Protein AF-A0A920LIS4-F1 (afdb_monomer_lite)

Radius of gyration: 15.35 Å; chains: 1; bounding box: 30×34×44 Å

pLDDT: mean 77.6, std 13.79, range [45.28, 92.69]

Foldseek 3Di:
DLVVLLVVLLVQLVVLQVLLVCCLVPVPVSCPDLVLVLVDPDDDPVVSVVSNVVSVVSNCLSVLSVVLSVDVPCVLVSLLVLLVVLLVQLVVLVVVPPPDPDDSNVVSPVVSVVSNVSSVSSNVRSVD

Sequence (128 aa):
MKFIINILCYGLGIMWLILGLVGVYDPNIFAKNDIVSLNVVIQSEAGASEIRALAGMFSFMGLGILLATHQPDTRRIWFSVFSLLMLGLAVGRSVGFLPYFEGLEEKRVIYAGIEYLMALIFFIKSKI

Secondary structure (DSSP, 8-state):
-HHHHHHHHHHHHHHHHHHHHHHHH-HHHHHTSHHHHTT----STTHHHHHHHHHHHHHHHHHHHHHHHH-TTTHHHHHHHHHHHHHHHHHHHHHTTSS--STTHHHHHHHHHHHHHHHHHHHHHHT-

Structure (mmCIF, N/CA/C/O backbone):
data_AF-A0A920LIS4-F1
#
_entry.id   AF-A0A920LIS4-F1
#
loop_
_atom_site.group_PDB
_atom_site.id
_atom_site.type_symbol
_atom_site.label_atom_id
_atom_site.label_alt_id
_atom_site.label_comp_id
_atom_site.label_asym_id
_atom_site.label_entity_id
_atom_site.label_seq_id
_atom_site.pdbx_PDB_ins_code
_atom_site.Cartn_x
_atom_site.Cartn_y
_atom_site.Cartn_z
_atom_site.occupancy
_atom_site.B_iso_or_equiv
_atom_site.auth_seq_id
_atom_site.auth_comp_id
_atom_site.auth_asym_id
_atom_site.auth_atom_id
_atom_site.pdbx_PDB_model_num
ATOM 1 N N . MET A 1 1 ? -3.644 -6.462 20.107 1.00 64.75 1 MET A N 1
ATOM 2 C CA . MET A 1 1 ? -3.990 -6.519 18.664 1.00 64.75 1 MET A CA 1
ATOM 3 C C . MET A 1 1 ? -4.357 -5.165 18.062 1.00 64.75 1 MET A C 1
ATOM 5 O O . MET A 1 1 ? -3.703 -4.787 17.101 1.00 64.75 1 MET A O 1
ATOM 9 N N . LYS A 1 2 ? -5.325 -4.403 18.608 1.00 76.94 2 LYS A N 1
ATOM 10 C CA . LYS A 1 2 ? -5.748 -3.110 18.015 1.00 76.94 2 LYS A CA 1
ATOM 11 C C . LYS A 1 2 ? -4.593 -2.116 17.793 1.00 76.94 2 LYS A C 1
ATOM 13 O O . LYS A 1 2 ? -4.493 -1.522 16.728 1.00 76.94 2 LYS A O 1
ATOM 18 N N . PHE A 1 3 ? -3.700 -1.989 18.777 1.00 82.88 3 PHE A N 1
ATOM 19 C CA . PHE A 1 3 ? -2.538 -1.094 18.714 1.00 82.88 3 PHE A CA 1
ATOM 20 C C . PHE A 1 3 ? -1.533 -1.481 17.615 1.00 82.88 3 PHE A C 1
ATOM 22 O O . PHE A 1 3 ? -1.151 -0.638 16.812 1.00 82.88 3 PHE A O 1
ATOM 29 N N . ILE A 1 4 ? -1.177 -2.767 17.518 1.00 86.25 4 ILE A N 1
ATOM 30 C CA . ILE A 1 4 ? -0.242 -3.280 16.500 1.00 86.25 4 ILE A CA 1
ATOM 31 C C . ILE A 1 4 ? -0.793 -3.040 15.090 1.00 86.25 4 ILE A C 1
ATOM 33 O O . ILE A 1 4 ? -0.083 -2.547 14.223 1.00 86.25 4 ILE A O 1
ATOM 37 N N . ILE A 1 5 ? -2.079 -3.322 14.869 1.00 86.25 5 ILE A N 1
ATOM 38 C CA . ILE A 1 5 ? -2.708 -3.122 13.557 1.00 86.25 5 ILE A CA 1
ATOM 39 C C . ILE A 1 5 ? -2.773 -1.634 13.200 1.00 86.25 5 ILE A C 1
ATOM 41 O O . ILE A 1 5 ? -2.569 -1.288 12.041 1.00 86.25 5 ILE A O 1
ATOM 45 N N . ASN A 1 6 ? -2.988 -0.743 14.174 1.00 86.94 6 ASN A N 1
ATOM 46 C CA . ASN A 1 6 ? -2.900 0.698 13.930 1.00 86.94 6 ASN A CA 1
ATOM 47 C C . ASN A 1 6 ? -1.505 1.102 13.459 1.00 86.94 6 ASN A C 1
ATOM 49 O O . ASN A 1 6 ? -1.405 1.800 12.459 1.00 86.94 6 ASN A O 1
ATOM 53 N N . ILE A 1 7 ? -0.449 0.644 14.139 1.00 90.19 7 ILE A N 1
ATOM 54 C CA . ILE A 1 7 ? 0.935 0.940 13.740 1.00 90.19 7 ILE A CA 1
ATOM 55 C C . ILE A 1 7 ? 1.199 0.446 12.318 1.00 90.19 7 ILE A C 1
ATOM 57 O O . ILE A 1 7 ? 1.737 1.196 11.509 1.00 90.19 7 ILE A O 1
ATOM 61 N N . LEU A 1 8 ? 0.769 -0.775 11.988 1.00 89.62 8 LEU A N 1
ATOM 62 C CA . LEU A 1 8 ? 0.908 -1.316 10.635 1.00 89.62 8 LEU A CA 1
ATOM 63 C C . LEU A 1 8 ? 0.155 -0.469 9.601 1.00 89.62 8 LEU A C 1
ATOM 65 O O . LEU A 1 8 ? 0.708 -0.168 8.549 1.00 89.62 8 LEU A O 1
ATOM 69 N N . CYS A 1 9 ? -1.070 -0.028 9.900 1.00 89.81 9 CYS A N 1
ATOM 70 C CA . CYS A 1 9 ? -1.838 0.836 8.999 1.00 89.81 9 CYS A CA 1
ATOM 71 C C . CYS A 1 9 ? -1.184 2.212 8.822 1.00 89.81 9 CYS A C 1
ATOM 73 O O . CYS A 1 9 ? -1.120 2.702 7.699 1.00 89.81 9 CYS 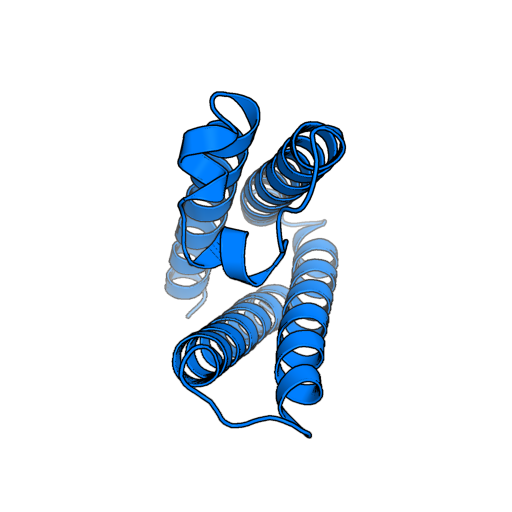A O 1
ATOM 75 N N . TYR A 1 10 ? -0.649 2.812 9.889 1.00 90.50 10 TYR A N 1
ATOM 76 C CA . TYR A 1 10 ? 0.110 4.062 9.797 1.00 90.50 10 TYR A CA 1
ATOM 77 C C . TYR A 1 10 ? 1.376 3.895 8.958 1.00 90.50 10 TYR A C 1
ATOM 79 O O . TYR A 1 10 ? 1.623 4.704 8.068 1.00 90.50 10 TYR A O 1
ATOM 87 N N . GLY A 1 11 ? 2.148 2.833 9.200 1.00 91.94 11 GLY A N 1
ATOM 88 C CA . GLY A 1 11 ? 3.356 2.531 8.435 1.00 91.94 11 GLY A CA 1
ATOM 89 C C . GLY A 1 11 ? 3.058 2.332 6.950 1.00 91.94 11 GLY A C 1
ATOM 90 O O . GLY A 1 11 ? 3.708 2.949 6.108 1.00 91.94 11 GLY A O 1
ATOM 91 N N . LEU A 1 12 ? 2.024 1.548 6.626 1.00 90.69 12 LEU A N 1
ATOM 92 C CA . LEU A 1 12 ? 1.566 1.359 5.249 1.00 90.69 12 LEU A CA 1
ATOM 93 C C . LEU A 1 12 ? 1.100 2.684 4.634 1.00 90.69 12 LEU A C 1
ATOM 95 O O . LEU A 1 12 ? 1.522 3.018 3.533 1.00 90.69 12 LEU A O 1
ATOM 99 N N . GLY A 1 13 ? 0.287 3.466 5.347 1.00 89.94 13 GLY A N 1
ATOM 100 C CA . GLY A 1 13 ? -0.194 4.765 4.874 1.00 89.94 13 GLY A CA 1
ATOM 101 C C . GLY A 1 13 ? 0.942 5.738 4.542 1.00 89.94 13 GLY A C 1
ATOM 102 O O . GLY A 1 13 ? 0.954 6.319 3.460 1.00 89.94 13 GLY A O 1
ATOM 103 N N . ILE A 1 14 ? 1.936 5.862 5.429 1.00 92.69 14 ILE A N 1
ATOM 104 C CA . ILE A 1 14 ? 3.123 6.703 5.209 1.00 92.69 14 ILE A CA 1
ATOM 105 C C . ILE A 1 14 ? 3.944 6.189 4.023 1.00 92.69 14 ILE A C 1
ATOM 107 O O . ILE A 1 14 ? 4.337 6.979 3.169 1.00 92.69 14 ILE A O 1
ATOM 111 N N . MET A 1 15 ? 4.185 4.879 3.939 1.00 90.25 15 MET A N 1
ATOM 112 C CA . MET A 1 15 ? 4.955 4.277 2.849 1.00 90.25 15 MET A CA 1
ATOM 113 C C . MET A 1 15 ? 4.316 4.563 1.484 1.00 90.25 15 MET A C 1
ATOM 115 O O . MET A 1 15 ? 4.994 5.055 0.582 1.00 90.25 15 MET A O 1
ATOM 119 N N . TRP A 1 16 ? 3.013 4.307 1.338 1.00 89.56 16 TRP A N 1
ATOM 120 C CA . TRP A 1 16 ? 2.278 4.570 0.097 1.00 89.56 16 TRP A CA 1
ATOM 121 C C . TRP A 1 16 ? 2.250 6.058 -0.255 1.00 89.56 16 TRP A C 1
ATOM 123 O O . TRP A 1 16 ? 2.416 6.414 -1.421 1.00 89.56 16 TRP A O 1
ATOM 133 N N . LEU A 1 17 ? 2.119 6.929 0.750 1.00 91.31 17 LEU A N 1
ATOM 134 C CA . LEU A 1 17 ? 2.150 8.373 0.554 1.00 91.31 17 LEU A CA 1
ATOM 135 C C . LEU A 1 17 ? 3.515 8.860 0.062 1.00 91.31 17 LEU A C 1
ATOM 137 O O . LEU A 1 17 ? 3.575 9.616 -0.901 1.00 91.31 17 LEU A O 1
ATOM 141 N N . ILE A 1 18 ? 4.609 8.414 0.685 1.00 88.81 18 ILE A N 1
ATOM 142 C CA . ILE A 1 18 ? 5.967 8.788 0.270 1.00 88.81 18 ILE A CA 1
ATOM 143 C C . ILE A 1 18 ? 6.227 8.313 -1.159 1.00 88.81 18 ILE A C 1
ATOM 145 O O . ILE A 1 18 ? 6.682 9.101 -1.983 1.00 88.81 18 ILE A O 1
ATOM 149 N N . LEU A 1 19 ? 5.895 7.057 -1.475 1.00 84.44 19 LEU A N 1
ATOM 150 C CA . LEU A 1 19 ? 6.048 6.521 -2.828 1.00 84.44 19 LEU A CA 1
ATOM 151 C C . LEU A 1 19 ? 5.260 7.351 -3.847 1.00 84.44 19 LEU A C 1
ATOM 153 O O . LEU A 1 19 ? 5.806 7.737 -4.878 1.00 84.44 19 LEU A O 1
ATOM 157 N N . GLY A 1 20 ? 4.003 7.670 -3.541 1.00 84.88 20 GLY A N 1
ATOM 158 C CA . GLY A 1 20 ? 3.171 8.493 -4.406 1.00 84.88 20 GLY A CA 1
ATOM 159 C C . GLY A 1 20 ? 3.722 9.908 -4.609 1.00 84.88 20 GLY A C 1
ATOM 160 O O . GLY A 1 20 ? 3.823 10.366 -5.743 1.00 84.88 20 GLY A O 1
ATOM 161 N N . LEU A 1 21 ? 4.156 10.583 -3.542 1.00 86.88 21 LEU A N 1
ATOM 162 C CA . LEU A 1 21 ? 4.740 11.925 -3.637 1.00 86.88 21 LEU A CA 1
ATOM 163 C C . LEU A 1 21 ? 6.037 11.926 -4.450 1.00 86.88 21 LEU A C 1
ATOM 165 O O . LEU A 1 21 ? 6.243 12.828 -5.261 1.00 86.88 21 LEU A O 1
ATOM 169 N N . VAL A 1 22 ? 6.877 10.897 -4.289 1.00 85.00 22 VAL A N 1
ATOM 170 C CA . VAL A 1 22 ? 8.087 10.721 -5.102 1.00 85.00 22 VAL A CA 1
ATOM 171 C C . VAL A 1 22 ? 7.724 10.569 -6.577 1.00 85.00 22 VAL A C 1
ATOM 173 O O . VAL A 1 22 ? 8.345 11.224 -7.402 1.00 85.00 22 VAL A O 1
ATOM 176 N N . GLY A 1 23 ? 6.701 9.787 -6.929 1.00 78.38 23 GLY A N 1
ATOM 177 C CA . GLY A 1 23 ? 6.291 9.630 -8.330 1.00 78.38 23 GLY A CA 1
ATOM 178 C C . GLY A 1 23 ? 5.608 10.846 -8.952 1.00 78.38 23 GLY A C 1
ATOM 179 O O . GLY A 1 23 ? 5.695 11.038 -10.165 1.00 78.38 23 GLY A O 1
ATOM 180 N N . VAL A 1 24 ? 4.969 11.695 -8.143 1.00 80.00 24 VAL A N 1
ATOM 181 C CA . VAL A 1 24 ? 4.443 12.989 -8.603 1.00 80.00 24 VAL A CA 1
ATOM 182 C C . VAL A 1 24 ? 5.582 13.985 -8.835 1.00 80.00 24 VAL A C 1
ATOM 184 O O . VAL A 1 24 ? 5.558 14.715 -9.826 1.00 80.00 24 VAL A O 1
ATOM 187 N N . TYR A 1 25 ? 6.570 14.012 -7.936 1.00 81.88 25 TYR A N 1
ATOM 188 C CA . TYR A 1 25 ? 7.698 14.941 -7.988 1.00 81.88 25 TYR A CA 1
ATOM 189 C C . TYR A 1 25 ? 8.728 14.559 -9.060 1.00 81.88 25 TYR A C 1
ATOM 191 O O . TYR A 1 25 ? 9.081 15.389 -9.896 1.00 81.88 25 TYR A O 1
ATOM 199 N N . ASP A 1 26 ? 9.175 13.301 -9.062 1.00 80.69 26 ASP A N 1
ATOM 200 C CA . ASP A 1 26 ? 10.129 12.750 -10.022 1.00 80.69 26 ASP A CA 1
ATOM 201 C C . ASP A 1 26 ? 9.664 11.370 -10.542 1.00 80.69 26 ASP A C 1
ATOM 203 O O . ASP A 1 26 ? 9.973 10.317 -9.962 1.00 80.69 26 ASP A O 1
ATOM 207 N N . PRO A 1 27 ? 8.943 11.343 -11.679 1.00 71.56 27 PRO A N 1
ATOM 208 C CA . PRO A 1 27 ? 8.450 10.103 -12.267 1.00 71.56 27 PRO A CA 1
ATOM 209 C C . PRO A 1 27 ? 9.580 9.187 -12.764 1.00 71.56 27 PRO A C 1
ATOM 211 O O . PRO A 1 27 ? 9.372 7.980 -12.858 1.00 71.56 27 PRO A O 1
ATOM 214 N N . ASN A 1 28 ? 10.781 9.713 -13.041 1.00 73.88 28 ASN A N 1
ATOM 215 C CA . ASN A 1 28 ? 11.908 8.913 -13.523 1.00 73.88 28 ASN A CA 1
ATOM 216 C C . ASN A 1 28 ? 12.550 8.105 -12.391 1.00 73.88 28 ASN A C 1
ATOM 218 O O . ASN A 1 28 ? 12.958 6.963 -12.600 1.00 73.88 28 ASN A O 1
ATOM 222 N N . ILE A 1 29 ? 12.639 8.679 -11.188 1.00 73.12 29 ILE A N 1
ATOM 223 C CA . ILE A 1 29 ? 13.090 7.952 -9.991 1.00 73.12 29 ILE A CA 1
ATOM 224 C C . ILE A 1 29 ? 12.050 6.905 -9.591 1.00 73.12 29 ILE A C 1
ATOM 226 O O . ILE A 1 29 ? 12.398 5.769 -9.273 1.00 73.12 29 ILE A O 1
ATOM 230 N N . PHE A 1 30 ? 10.769 7.260 -9.656 1.00 69.50 30 PHE A N 1
ATOM 231 C CA . PHE A 1 30 ? 9.676 6.357 -9.315 1.00 69.50 30 PHE A CA 1
ATOM 232 C C . PHE A 1 30 ? 9.555 5.175 -10.287 1.00 69.50 30 PHE A C 1
ATOM 234 O O . PHE A 1 30 ? 9.391 4.044 -9.843 1.00 69.50 30 PHE A O 1
ATOM 241 N N . ALA A 1 31 ? 9.744 5.398 -11.590 1.00 64.38 31 ALA A N 1
ATOM 242 C CA . ALA A 1 31 ? 9.776 4.349 -12.613 1.00 64.38 31 ALA A CA 1
ATOM 243 C C . ALA A 1 31 ? 10.918 3.333 -12.442 1.00 64.38 31 ALA A C 1
ATOM 245 O O . ALA A 1 31 ? 10.796 2.188 -12.872 1.00 64.38 31 ALA A O 1
ATOM 246 N N . LYS A 1 32 ? 12.027 3.733 -11.807 1.00 67.31 32 LYS A N 1
ATOM 247 C CA . LYS A 1 32 ? 13.157 2.841 -11.495 1.00 67.31 32 LYS A CA 1
ATOM 248 C C . LYS A 1 32 ? 12.901 1.946 -10.281 1.00 67.31 32 LYS A C 1
ATOM 250 O O . LYS A 1 32 ? 13.711 1.067 -10.004 1.00 67.31 32 LYS A O 1
ATOM 255 N N . ASN A 1 33 ? 11.816 2.167 -9.539 1.00 65.88 33 ASN A N 1
ATOM 256 C CA . ASN A 1 33 ? 11.455 1.328 -8.406 1.00 65.88 33 ASN A CA 1
ATOM 257 C C . ASN A 1 33 ? 10.855 0.007 -8.904 1.00 65.88 33 ASN A C 1
ATOM 259 O O . ASN A 1 33 ? 9.866 0.020 -9.634 1.00 65.88 33 ASN A O 1
ATOM 263 N N . ASP A 1 34 ? 11.407 -1.120 -8.451 1.00 62.47 34 ASP A N 1
ATOM 264 C CA . ASP A 1 34 ? 10.928 -2.464 -8.791 1.00 62.47 34 ASP A CA 1
ATOM 265 C C . ASP A 1 34 ? 9.419 -2.643 -8.534 1.00 62.47 34 ASP A C 1
ATOM 267 O O . ASP A 1 34 ? 8.724 -3.263 -9.329 1.00 62.47 34 ASP A O 1
ATOM 271 N N . ILE A 1 35 ? 8.863 -2.039 -7.478 1.00 58.50 35 ILE A N 1
ATOM 272 C CA . ILE A 1 35 ? 7.424 -2.117 -7.153 1.00 58.50 35 ILE A CA 1
ATOM 273 C C . ILE A 1 35 ? 6.560 -1.464 -8.242 1.00 58.50 35 ILE A C 1
ATOM 275 O O . ILE A 1 35 ? 5.448 -1.914 -8.526 1.00 58.50 35 ILE A O 1
ATOM 279 N N . VAL A 1 36 ? 7.065 -0.381 -8.830 1.00 57.62 36 VAL A N 1
ATOM 280 C CA . VAL A 1 36 ? 6.367 0.440 -9.824 1.00 57.62 36 VAL A CA 1
ATOM 281 C C . VAL A 1 36 ? 6.557 -0.140 -11.218 1.00 57.62 36 VAL A C 1
ATOM 283 O O . VAL A 1 36 ? 5.584 -0.272 -11.959 1.00 57.62 36 VAL A O 1
ATOM 286 N N . SER A 1 37 ? 7.783 -0.542 -11.555 1.00 55.34 37 SER A N 1
ATOM 287 C CA . SER A 1 37 ? 8.114 -1.171 -12.837 1.00 55.34 37 SER A CA 1
ATOM 288 C C . SER A 1 37 ? 7.430 -2.531 -13.015 1.00 55.34 37 SER A C 1
ATOM 290 O O . SER A 1 37 ? 7.175 -2.960 -14.138 1.00 55.34 37 SER A O 1
ATOM 292 N N . LEU A 1 38 ? 7.047 -3.188 -11.913 1.00 56.72 38 LEU A N 1
ATOM 293 C CA . LEU A 1 38 ? 6.176 -4.361 -11.941 1.00 56.72 38 LEU A CA 1
ATOM 294 C C . LEU A 1 38 ? 4.739 -4.060 -12.393 1.00 56.72 38 LEU A C 1
ATOM 296 O O . LEU A 1 38 ? 4.080 -4.957 -12.917 1.00 56.72 38 LEU A O 1
ATOM 300 N N . ASN A 1 39 ? 4.243 -2.844 -12.151 1.00 55.59 39 ASN A N 1
ATOM 301 C CA . ASN A 1 39 ? 2.868 -2.441 -12.459 1.00 55.59 39 ASN A CA 1
ATOM 302 C C . ASN A 1 39 ? 2.722 -1.743 -13.810 1.00 55.59 39 ASN A C 1
ATOM 304 O O . ASN A 1 39 ? 1.621 -1.723 -14.351 1.00 55.59 39 ASN A O 1
ATOM 308 N N . VAL A 1 40 ? 3.801 -1.176 -14.351 1.00 54.16 40 VAL A N 1
ATOM 309 C CA . VAL A 1 40 ? 3.787 -0.451 -15.625 1.00 54.16 40 VAL A CA 1
ATOM 310 C C . VAL A 1 40 ? 5.038 -0.808 -16.420 1.00 54.16 40 VAL A C 1
ATOM 312 O O . VAL A 1 40 ? 6.158 -0.561 -15.976 1.00 54.16 40 VAL A O 1
ATOM 315 N N . VAL A 1 41 ? 4.846 -1.368 -17.617 1.00 51.03 41 VAL A N 1
ATOM 316 C CA . VAL A 1 41 ? 5.920 -1.589 -18.595 1.00 51.03 41 VAL A CA 1
ATOM 317 C C . VAL A 1 41 ? 5.981 -0.362 -19.504 1.00 51.03 41 VAL A C 1
ATOM 319 O O . VAL A 1 41 ? 5.048 -0.083 -20.249 1.00 51.03 41 VAL A O 1
ATOM 322 N N . ILE A 1 42 ? 7.064 0.406 -19.411 1.00 49.69 42 ILE A N 1
ATOM 323 C CA . ILE A 1 42 ? 7.213 1.707 -20.078 1.00 49.69 42 ILE A CA 1
ATOM 324 C C . ILE A 1 42 ? 7.665 1.489 -21.528 1.00 49.69 42 ILE A C 1
ATOM 326 O O . ILE A 1 42 ? 8.772 1.004 -21.748 1.00 49.69 42 ILE A O 1
ATOM 330 N N . GLN A 1 43 ? 6.845 1.867 -22.516 1.00 45.28 43 GLN A N 1
ATOM 331 C CA . GLN A 1 43 ? 7.243 1.847 -23.937 1.00 45.28 43 GLN A CA 1
ATOM 332 C C . GLN A 1 43 ? 7.097 3.189 -24.692 1.00 45.28 43 GLN A C 1
ATOM 334 O O . GLN A 1 43 ? 7.447 3.237 -25.866 1.00 45.28 43 GLN A O 1
ATOM 339 N N . SER A 1 44 ? 6.648 4.302 -24.085 1.00 45.91 44 SER A N 1
ATOM 340 C CA . SER A 1 44 ? 6.606 5.608 -24.790 1.00 45.91 44 SER A CA 1
ATOM 341 C C . SER A 1 44 ? 6.488 6.838 -23.869 1.00 45.91 44 SER A C 1
ATOM 343 O O . SER A 1 44 ? 6.268 6.691 -22.668 1.00 45.91 44 SER A O 1
ATOM 345 N N . GLU A 1 45 ? 6.588 8.055 -24.433 1.00 48.84 45 GLU A N 1
ATOM 346 C CA . GLU A 1 45 ? 6.360 9.352 -23.754 1.00 48.84 45 GLU A CA 1
ATOM 347 C C . GLU A 1 45 ? 4.964 9.479 -23.105 1.00 48.84 45 GLU A C 1
ATOM 349 O O . GLU A 1 45 ? 4.809 10.202 -22.118 1.00 48.84 45 GLU A O 1
ATOM 354 N N . ALA A 1 46 ? 3.964 8.716 -23.569 1.00 51.62 46 ALA A N 1
ATOM 355 C CA . ALA A 1 46 ? 2.665 8.592 -22.898 1.00 51.62 46 ALA A CA 1
ATOM 356 C C . ALA A 1 46 ? 2.776 7.923 -21.509 1.00 51.62 46 ALA A C 1
ATOM 358 O O . ALA A 1 46 ? 1.976 8.202 -20.614 1.00 51.62 46 ALA A O 1
ATOM 359 N N . GLY A 1 47 ? 3.828 7.129 -21.285 1.00 57.22 47 GLY A N 1
ATOM 360 C CA . GLY A 1 47 ? 4.108 6.461 -20.016 1.00 57.22 47 GLY A CA 1
ATOM 361 C C . GLY A 1 47 ? 4.394 7.426 -18.863 1.00 57.22 47 GLY A C 1
ATOM 362 O O . GLY A 1 47 ? 4.119 7.097 -17.715 1.00 57.22 47 GLY A O 1
ATOM 363 N N . ALA A 1 48 ? 4.867 8.652 -19.123 1.00 62.66 48 ALA A N 1
ATOM 364 C CA . ALA A 1 48 ? 5.105 9.637 -18.061 1.00 62.66 48 ALA A CA 1
ATOM 365 C C . ALA A 1 48 ? 3.801 10.142 -17.413 1.00 62.66 48 ALA A C 1
ATOM 367 O O . ALA A 1 48 ? 3.766 10.413 -16.209 1.00 62.66 48 ALA A O 1
ATOM 368 N N . SER A 1 49 ? 2.721 10.253 -18.195 1.00 67.50 49 SER A N 1
ATOM 369 C CA . SER A 1 49 ? 1.395 10.620 -17.686 1.00 67.50 49 SER A CA 1
ATOM 370 C C . SER A 1 49 ? 0.797 9.485 -16.851 1.00 67.50 49 SER A C 1
ATOM 372 O O . SER A 1 49 ? 0.326 9.716 -15.736 1.00 67.50 49 SER A O 1
ATOM 374 N N . GLU A 1 50 ? 0.919 8.247 -17.333 1.00 68.81 50 GLU A N 1
ATOM 375 C CA . GLU A 1 50 ? 0.481 7.038 -16.626 1.00 68.81 50 GLU A CA 1
ATOM 376 C C . GLU A 1 50 ? 1.234 6.841 -15.302 1.00 68.81 50 GLU A C 1
ATOM 378 O O . GLU A 1 50 ? 0.623 6.532 -14.278 1.00 68.81 50 GLU A O 1
ATOM 383 N N . ILE A 1 51 ? 2.543 7.118 -15.280 1.00 72.69 51 ILE A N 1
ATOM 384 C CA . ILE A 1 51 ? 3.361 7.078 -14.062 1.00 72.69 51 ILE A CA 1
ATOM 385 C C . ILE A 1 51 ? 2.857 8.083 -13.023 1.00 72.69 51 ILE A C 1
ATOM 387 O O . ILE A 1 51 ? 2.711 7.737 -11.850 1.00 72.69 51 ILE A O 1
ATOM 391 N N . ARG A 1 52 ? 2.561 9.322 -13.431 1.00 75.00 52 ARG A N 1
ATOM 392 C CA . ARG A 1 52 ? 2.040 10.340 -12.507 1.00 75.00 52 ARG A CA 1
ATOM 393 C C . ARG A 1 52 ? 0.635 10.003 -12.017 1.00 75.00 52 ARG A C 1
ATOM 395 O O . ARG A 1 52 ? 0.331 10.266 -10.857 1.00 75.00 52 ARG A O 1
ATOM 402 N N . ALA A 1 53 ? -0.203 9.396 -12.856 1.00 78.44 53 ALA A N 1
ATOM 403 C CA . ALA A 1 53 ? -1.519 8.912 -12.448 1.00 78.44 53 ALA A CA 1
ATOM 404 C C . ALA A 1 53 ? -1.408 7.781 -11.410 1.00 78.44 53 ALA A C 1
ATOM 406 O O . ALA A 1 53 ? -2.079 7.829 -10.377 1.00 78.44 53 ALA A O 1
ATOM 407 N N . LEU A 1 54 ? -0.503 6.819 -11.620 1.00 80.19 54 LEU A N 1
ATOM 408 C CA . LEU A 1 54 ? -0.215 5.757 -10.653 1.00 80.19 54 LEU A CA 1
ATOM 409 C C . LEU A 1 54 ? 0.355 6.318 -9.340 1.00 80.19 54 LEU A C 1
ATOM 411 O O . LEU A 1 54 ? -0.063 5.925 -8.251 1.00 80.19 54 LEU A O 1
ATOM 415 N N . ALA A 1 55 ? 1.266 7.284 -9.427 1.00 82.06 55 ALA A N 1
ATOM 416 C CA . ALA A 1 55 ? 1.809 7.983 -8.268 1.00 82.06 55 ALA A CA 1
ATOM 417 C C . ALA A 1 55 ? 0.725 8.766 -7.500 1.00 82.06 55 ALA A C 1
ATOM 419 O O . ALA A 1 55 ? 0.688 8.763 -6.265 1.00 82.06 55 ALA A O 1
ATOM 420 N N . GLY A 1 56 ? -0.218 9.378 -8.222 1.00 84.19 56 GLY A N 1
ATOM 421 C CA . GLY A 1 56 ? -1.414 9.998 -7.658 1.00 84.19 56 GLY A CA 1
ATOM 422 C C . GLY A 1 56 ? -2.297 8.988 -6.922 1.00 84.19 56 GLY A C 1
ATOM 423 O O . GLY A 1 56 ? -2.714 9.250 -5.794 1.00 84.19 56 GLY A O 1
ATOM 424 N N . MET A 1 57 ? -2.509 7.801 -7.498 1.00 85.38 57 MET A N 1
ATOM 425 C CA . MET A 1 57 ? -3.238 6.703 -6.852 1.00 85.38 57 MET A CA 1
ATOM 426 C C . MET A 1 57 ? -2.552 6.247 -5.555 1.00 85.38 57 MET A C 1
ATOM 428 O O . MET A 1 57 ? -3.227 6.070 -4.541 1.00 85.38 57 MET A O 1
ATOM 432 N N . PHE A 1 58 ? -1.223 6.104 -5.545 1.00 85.81 58 PHE A N 1
ATOM 433 C CA . PHE A 1 58 ? -0.474 5.729 -4.338 1.00 85.81 58 PHE A CA 1
ATOM 434 C C . PHE A 1 58 ? -0.550 6.812 -3.257 1.00 85.81 58 PHE A C 1
ATOM 436 O O . PHE A 1 58 ? -0.774 6.497 -2.087 1.00 85.81 58 PHE A O 1
ATOM 443 N N . SER A 1 59 ? -0.466 8.087 -3.649 1.00 88.12 59 SER A N 1
ATOM 444 C CA . SER A 1 59 ? -0.640 9.225 -2.736 1.00 88.12 59 SER A CA 1
ATOM 445 C C . SER A 1 59 ? -2.038 9.233 -2.115 1.00 88.12 59 SER A C 1
ATOM 447 O O . SER A 1 59 ? -2.182 9.383 -0.901 1.00 88.12 59 SER A O 1
ATOM 449 N N . PHE A 1 60 ? -3.070 9.022 -2.939 1.00 89.44 60 PHE A N 1
ATOM 450 C CA . PHE A 1 60 ? -4.458 8.938 -2.491 1.00 89.44 60 PHE A CA 1
ATOM 451 C C . PHE A 1 60 ? -4.668 7.769 -1.528 1.00 89.44 60 PHE A C 1
ATOM 453 O O . PHE A 1 60 ? -5.284 7.940 -0.479 1.00 89.44 60 PHE A O 1
ATOM 460 N N . MET A 1 61 ? -4.119 6.596 -1.842 1.00 89.38 61 MET A N 1
ATOM 461 C CA . MET A 1 61 ? -4.212 5.425 -0.977 1.00 89.38 61 MET A CA 1
ATOM 462 C C . MET A 1 61 ? -3.506 5.662 0.363 1.00 89.38 61 MET A C 1
ATOM 464 O O . MET A 1 61 ? -4.080 5.374 1.412 1.00 89.38 61 MET A O 1
ATOM 468 N N . GLY A 1 62 ? -2.310 6.258 0.349 1.00 89.75 62 GLY A N 1
ATOM 469 C CA . GLY A 1 62 ? -1.574 6.619 1.559 1.00 89.75 62 GLY A CA 1
ATOM 470 C C . GLY A 1 62 ? -2.347 7.587 2.457 1.00 89.75 62 GLY A C 1
ATOM 471 O O . GLY A 1 62 ? -2.579 7.293 3.630 1.00 89.75 62 GLY A O 1
ATOM 472 N N . LEU A 1 63 ? -2.829 8.703 1.897 1.00 90.75 63 LEU A N 1
ATOM 473 C CA . LEU A 1 63 ? -3.661 9.671 2.622 1.00 90.75 63 LEU A CA 1
ATOM 474 C C . LEU A 1 63 ? -4.965 9.049 3.125 1.00 90.75 63 LEU A C 1
ATOM 476 O O . LEU A 1 63 ? -5.349 9.273 4.271 1.00 90.75 63 LEU A O 1
ATOM 480 N N . GLY A 1 64 ? -5.626 8.246 2.294 1.00 88.94 64 GLY A N 1
ATOM 481 C CA . GLY A 1 64 ? -6.878 7.582 2.631 1.00 88.94 64 GLY A CA 1
ATOM 482 C C . GLY A 1 64 ? -6.726 6.602 3.794 1.00 88.94 64 GLY A C 1
ATOM 483 O O . GLY A 1 64 ? -7.557 6.604 4.699 1.00 88.94 64 GLY A O 1
ATOM 484 N N . ILE A 1 65 ? -5.642 5.822 3.835 1.00 90.06 65 ILE A N 1
ATOM 485 C CA . ILE A 1 65 ? -5.336 4.919 4.956 1.00 90.06 65 ILE A CA 1
ATOM 486 C C . ILE A 1 65 ? -5.076 5.717 6.241 1.00 90.06 65 ILE A C 1
ATOM 488 O O . ILE A 1 65 ? -5.605 5.367 7.300 1.00 90.06 65 ILE A O 1
ATOM 492 N N . LEU A 1 66 ? -4.291 6.796 6.169 1.00 90.94 66 LEU A N 1
ATOM 493 C CA . LEU A 1 66 ? -3.994 7.643 7.330 1.00 90.94 66 LEU A CA 1
ATOM 494 C C . LEU A 1 66 ? -5.267 8.298 7.879 1.00 90.94 66 LEU A C 1
ATOM 496 O O . LEU A 1 66 ? -5.556 8.200 9.072 1.00 90.94 66 LEU A O 1
ATOM 500 N N . LEU A 1 67 ? -6.077 8.885 6.999 1.00 88.50 67 LEU A N 1
ATOM 501 C CA . LEU A 1 67 ? -7.329 9.543 7.358 1.00 88.50 67 LEU A CA 1
ATOM 502 C C . LEU A 1 67 ? -8.352 8.549 7.925 1.00 88.50 67 LEU A C 1
ATOM 504 O O . LEU A 1 67 ? -8.923 8.795 8.986 1.00 88.50 67 LEU A O 1
ATOM 508 N N . ALA A 1 68 ? -8.521 7.384 7.293 1.00 86.44 68 ALA A N 1
ATOM 509 C CA . ALA A 1 68 ? -9.389 6.318 7.792 1.00 86.44 68 ALA A CA 1
ATOM 510 C C . ALA A 1 68 ? -8.927 5.763 9.149 1.00 86.44 68 ALA A C 1
ATOM 512 O O . ALA A 1 68 ? -9.739 5.277 9.937 1.00 86.44 68 ALA A O 1
ATOM 513 N N . THR A 1 69 ? -7.628 5.830 9.455 1.00 85.00 69 THR A N 1
ATOM 514 C CA . THR A 1 69 ? -7.108 5.427 10.769 1.00 85.00 69 THR A CA 1
ATOM 515 C C . THR A 1 69 ? -7.513 6.418 11.866 1.00 85.00 69 THR A C 1
ATOM 517 O O . THR A 1 69 ? -7.775 5.986 12.993 1.00 85.00 69 THR A O 1
ATOM 520 N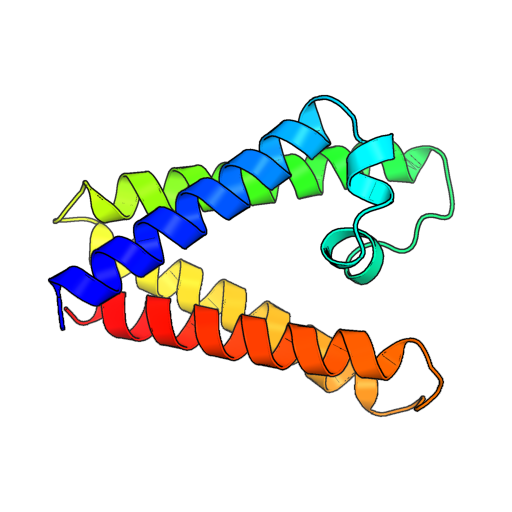 N . HIS A 1 70 ? -7.632 7.707 11.533 1.00 84.25 70 HIS A N 1
ATOM 521 C CA . HIS A 1 70 ? -8.048 8.777 12.445 1.00 84.25 70 HIS A CA 1
ATOM 522 C C . HIS A 1 70 ? -9.570 8.977 12.547 1.00 84.25 70 HIS A C 1
ATOM 524 O O . HIS A 1 70 ? -10.030 9.506 13.555 1.00 84.25 70 HIS A O 1
ATOM 530 N N . GLN A 1 71 ? -10.356 8.550 11.553 1.00 83.12 71 GLN A N 1
ATOM 531 C CA . GLN A 1 71 ? -11.816 8.711 11.542 1.00 83.12 71 GLN A CA 1
ATOM 532 C C . GLN A 1 71 ? -12.541 7.422 11.955 1.00 83.12 71 GLN A C 1
ATOM 534 O O . GLN A 1 71 ? -12.658 6.509 11.140 1.00 83.12 71 GLN A O 1
ATOM 539 N N . PRO A 1 72 ? -13.061 7.309 13.191 1.00 70.00 72 PRO A N 1
ATOM 540 C CA . PRO A 1 72 ? -13.665 6.069 13.680 1.00 70.00 72 PRO A CA 1
ATOM 541 C C . PRO A 1 72 ? -14.940 5.657 12.927 1.00 70.00 72 PRO A C 1
ATOM 543 O O . PRO A 1 72 ? -15.141 4.459 12.728 1.00 70.00 72 PRO A O 1
ATOM 546 N N . ASP A 1 73 ? -15.746 6.615 12.463 1.00 76.88 73 ASP A N 1
ATOM 547 C CA . ASP A 1 73 ? -17.071 6.344 11.883 1.00 76.88 73 ASP A CA 1
ATOM 548 C C . ASP A 1 73 ? -17.006 5.758 10.465 1.00 76.88 73 ASP A C 1
ATOM 550 O O . ASP A 1 73 ? -17.782 4.876 10.102 1.00 76.88 73 ASP A O 1
ATOM 554 N N . THR A 1 74 ? -16.038 6.198 9.658 1.00 76.56 74 THR A N 1
ATOM 555 C CA . THR A 1 74 ? -15.872 5.763 8.259 1.00 76.56 74 THR A CA 1
ATOM 556 C C . THR A 1 74 ? -14.804 4.678 8.099 1.00 76.56 74 THR A C 1
ATOM 558 O O . THR A 1 74 ? -14.725 4.033 7.048 1.00 76.56 74 THR A O 1
ATOM 561 N N . ARG A 1 75 ? -14.017 4.415 9.155 1.00 83.75 75 ARG A N 1
ATOM 562 C CA . ARG A 1 75 ? -12.899 3.459 9.189 1.00 83.75 75 ARG A CA 1
ATOM 563 C C . ARG A 1 75 ? -13.229 2.119 8.548 1.00 83.75 75 ARG A C 1
ATOM 565 O O . ARG A 1 75 ? -12.486 1.623 7.707 1.00 83.75 75 ARG A O 1
ATOM 572 N N . ARG A 1 76 ? -14.347 1.516 8.958 1.00 86.19 76 ARG A N 1
ATOM 573 C CA . ARG A 1 76 ? -14.736 0.167 8.530 1.00 86.19 76 ARG A CA 1
ATOM 574 C C . ARG A 1 76 ? -14.954 0.082 7.023 1.00 86.19 76 ARG A C 1
ATOM 576 O O . ARG A 1 76 ? -14.526 -0.892 6.407 1.00 86.19 76 ARG A O 1
ATOM 583 N N . ILE A 1 77 ? -15.593 1.092 6.439 1.00 86.38 77 ILE A N 1
ATOM 584 C CA . ILE A 1 77 ? -15.883 1.134 5.004 1.00 86.38 77 ILE A CA 1
ATOM 585 C C . ILE A 1 77 ? -14.576 1.310 4.232 1.00 86.38 77 ILE A C 1
ATOM 587 O O . ILE A 1 77 ? -14.262 0.481 3.380 1.00 86.38 77 ILE A O 1
ATOM 591 N N . TRP A 1 78 ? -13.764 2.303 4.602 1.00 89.31 78 TRP A N 1
ATOM 592 C CA . TRP A 1 78 ? -12.480 2.573 3.953 1.00 89.31 78 TRP A CA 1
ATOM 593 C C . TRP A 1 78 ? -11.543 1.366 3.962 1.00 89.31 78 TRP A C 1
ATOM 595 O O . TRP A 1 78 ? -11.062 0.953 2.911 1.00 89.31 78 TRP A O 1
ATOM 605 N N . PHE A 1 79 ? -11.329 0.742 5.122 1.00 91.12 79 PHE A N 1
ATOM 606 C CA . PHE A 1 79 ? -10.450 -0.426 5.209 1.00 91.12 79 PHE A CA 1
ATOM 607 C C . PHE A 1 79 ? -11.008 -1.658 4.491 1.00 91.12 79 PHE A C 1
ATOM 609 O O . PHE A 1 79 ? -10.229 -2.467 3.992 1.00 91.12 79 PHE A O 1
ATOM 616 N N . SER A 1 80 ? -12.334 -1.789 4.372 1.00 89.31 80 SER A N 1
ATOM 617 C CA . SER A 1 80 ? -12.930 -2.845 3.543 1.00 89.31 80 SER A CA 1
ATOM 618 C C . SER A 1 80 ? -12.634 -2.607 2.061 1.00 89.31 80 SER A C 1
ATOM 620 O O . SER A 1 80 ? -12.183 -3.525 1.378 1.00 89.31 80 SER A O 1
ATOM 622 N N . VAL A 1 81 ? -12.794 -1.373 1.577 1.00 90.38 81 VAL A N 1
ATOM 623 C CA . VAL A 1 81 ? -12.469 -1.005 0.190 1.00 90.38 81 VAL A CA 1
ATOM 624 C C . VAL A 1 81 ? -10.978 -1.204 -0.093 1.00 90.38 81 VAL A C 1
ATOM 626 O O . VAL A 1 81 ? -10.634 -1.861 -1.072 1.00 90.38 81 VAL A O 1
ATOM 629 N N . PHE A 1 82 ? -10.089 -0.733 0.787 1.00 90.31 82 PHE A N 1
ATOM 630 C CA . PHE A 1 82 ? -8.647 -0.944 0.629 1.00 90.31 82 PHE A CA 1
ATOM 631 C C . PHE A 1 82 ? -8.265 -2.427 0.653 1.00 90.31 82 PHE A C 1
ATOM 633 O O . PHE A 1 82 ? -7.414 -2.842 -0.128 1.00 90.31 82 PHE A O 1
ATOM 640 N N . SER A 1 83 ? -8.911 -3.252 1.485 1.00 91.81 83 SER A N 1
ATOM 641 C CA . SER A 1 83 ? -8.656 -4.698 1.480 1.00 91.81 83 SER A CA 1
ATOM 642 C C . SER A 1 83 ? -9.034 -5.360 0.153 1.00 91.81 83 SER A C 1
ATOM 644 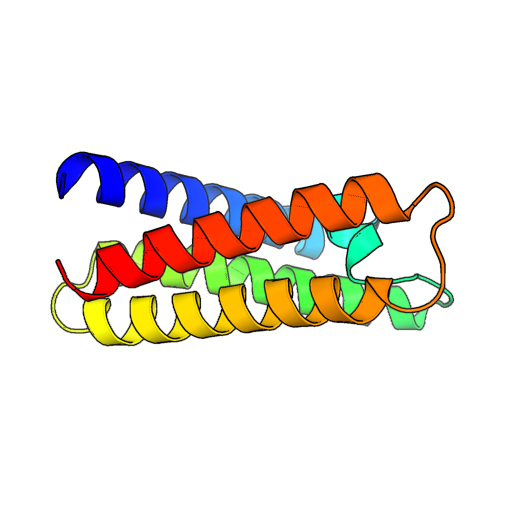O O . SER A 1 83 ? -8.274 -6.183 -0.348 1.00 91.81 83 SER A O 1
ATOM 646 N N . LEU A 1 84 ? -10.163 -4.964 -0.447 1.00 91.81 84 LEU A N 1
ATOM 647 C CA . LEU A 1 84 ? -10.611 -5.485 -1.740 1.00 91.81 84 LEU A CA 1
ATOM 648 C C . LEU A 1 84 ? -9.703 -5.020 -2.876 1.00 91.81 84 LEU A C 1
ATOM 650 O O . LEU A 1 84 ? -9.371 -5.817 -3.748 1.00 91.81 84 LEU A O 1
ATOM 654 N N . LEU A 1 85 ? -9.262 -3.760 -2.838 1.00 89.56 85 LEU A N 1
ATOM 655 C CA . LEU A 1 85 ? -8.298 -3.222 -3.793 1.00 89.56 85 LEU A CA 1
ATOM 656 C C . LEU A 1 85 ? -6.989 -4.021 -3.760 1.00 89.56 85 LEU A C 1
ATOM 658 O O . LEU A 1 85 ? -6.551 -4.513 -4.796 1.00 89.56 85 LEU A O 1
ATOM 662 N N . MET A 1 86 ? -6.399 -4.203 -2.572 1.00 89.12 86 MET A N 1
ATOM 663 C CA . MET A 1 86 ? -5.153 -4.962 -2.420 1.00 89.12 86 MET A CA 1
ATOM 664 C C . MET A 1 86 ? -5.318 -6.430 -2.820 1.00 89.12 86 MET A C 1
ATOM 666 O O . MET A 1 86 ? -4.425 -6.994 -3.445 1.00 89.12 86 MET A O 1
ATOM 670 N N . LEU A 1 87 ? -6.467 -7.042 -2.512 1.00 89.31 87 LEU A N 1
ATOM 671 C CA . LEU A 1 87 ? -6.769 -8.406 -2.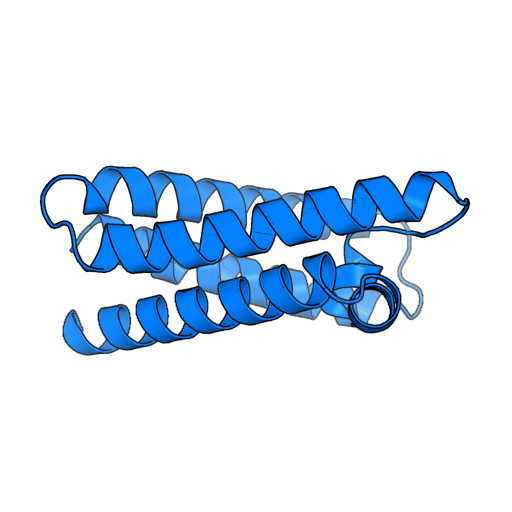937 1.00 89.31 87 LEU A CA 1
ATOM 672 C C . LEU A 1 87 ? -6.870 -8.509 -4.465 1.00 89.31 87 LEU A C 1
ATOM 674 O O . LEU A 1 87 ? -6.321 -9.436 -5.050 1.00 89.31 87 LEU A O 1
ATOM 678 N N . GLY A 1 88 ? -7.536 -7.551 -5.113 1.00 85.50 88 GLY A N 1
ATOM 679 C CA . GLY A 1 88 ? -7.642 -7.490 -6.570 1.00 85.50 88 GLY A CA 1
ATOM 680 C C . GLY A 1 88 ? -6.280 -7.350 -7.250 1.00 85.50 88 GLY A C 1
ATOM 681 O O . GLY A 1 88 ? -6.013 -8.059 -8.219 1.00 85.50 88 GLY A O 1
ATOM 682 N N . LEU A 1 89 ? -5.395 -6.505 -6.708 1.00 82.56 89 LEU A N 1
ATOM 683 C CA . LEU A 1 89 ? -4.013 -6.370 -7.184 1.00 82.56 89 LEU A CA 1
ATOM 684 C C . LEU A 1 89 ? -3.231 -7.684 -7.032 1.00 82.56 89 LEU A C 1
ATOM 686 O O . LEU A 1 89 ? -2.633 -8.158 -8.001 1.00 82.56 89 LEU A O 1
ATOM 690 N N . ALA A 1 90 ? -3.324 -8.319 -5.860 1.00 84.25 90 ALA A N 1
ATOM 691 C CA . ALA A 1 90 ? -2.652 -9.584 -5.578 1.00 84.25 90 ALA A CA 1
ATOM 692 C C . ALA A 1 90 ? -3.110 -10.702 -6.527 1.00 84.25 90 ALA A C 1
ATOM 694 O O . ALA A 1 90 ? -2.283 -11.437 -7.070 1.00 84.25 90 ALA A O 1
ATOM 695 N N . VAL A 1 91 ? -4.421 -10.812 -6.770 1.00 83.25 91 VAL A N 1
ATOM 696 C CA . VAL A 1 91 ? -5.002 -11.785 -7.708 1.00 83.25 91 VAL A CA 1
ATOM 697 C C . VAL A 1 91 ? -4.588 -11.471 -9.142 1.00 83.25 91 VAL A C 1
ATOM 699 O O . VAL A 1 91 ? -4.176 -12.381 -9.854 1.00 83.25 91 VAL A O 1
ATOM 702 N N . GLY A 1 92 ? -4.634 -10.205 -9.563 1.00 75.81 92 GLY A N 1
ATOM 703 C CA . GLY A 1 92 ? -4.203 -9.793 -10.901 1.00 75.81 92 GLY A CA 1
ATOM 704 C C . GLY A 1 92 ? -2.751 -10.180 -11.182 1.00 75.81 92 GLY A C 1
ATOM 705 O O . GLY A 1 92 ? -2.455 -10.764 -12.224 1.00 75.81 92 GLY A O 1
ATOM 706 N N . ARG A 1 93 ? -1.857 -9.959 -10.210 1.00 73.94 93 ARG A N 1
ATOM 707 C CA . ARG A 1 93 ? -0.472 -10.436 -10.298 1.00 73.94 93 ARG A CA 1
ATOM 708 C C . ARG A 1 93 ? -0.384 -11.961 -10.281 1.00 73.94 93 ARG A C 1
ATOM 710 O O . ARG A 1 93 ? 0.370 -12.507 -11.074 1.00 73.94 93 ARG A O 1
ATOM 717 N N . SER A 1 94 ? -1.193 -12.631 -9.455 1.00 73.50 94 SER A N 1
ATOM 718 C CA . SER A 1 94 ? -1.251 -14.099 -9.339 1.00 73.50 94 SER A CA 1
ATOM 719 C C . SER A 1 94 ? -1.680 -14.812 -10.628 1.00 73.50 94 SER A C 1
ATOM 721 O O . SER A 1 94 ? -1.147 -15.859 -10.976 1.00 73.50 94 SER A O 1
ATOM 723 N N . VAL A 1 95 ? -2.657 -14.266 -11.348 1.00 70.00 95 VAL A N 1
ATOM 724 C CA . VAL A 1 95 ? -3.163 -14.863 -12.595 1.00 70.00 95 VAL A CA 1
ATOM 725 C C . VAL A 1 95 ? -2.223 -14.572 -13.768 1.00 70.00 95 VAL A C 1
ATOM 727 O O . VAL A 1 95 ? -2.100 -15.397 -14.672 1.00 70.00 95 VAL A O 1
ATOM 730 N N . GLY A 1 96 ? -1.495 -13.451 -13.724 1.00 62.12 96 GLY A N 1
ATOM 731 C CA . GLY A 1 96 ? -0.453 -13.121 -14.698 1.00 62.12 96 GLY A CA 1
ATOM 732 C C . GLY A 1 96 ? 0.695 -14.140 -14.786 1.00 62.12 96 GLY A C 1
ATOM 733 O O . GLY A 1 96 ? 1.405 -14.118 -15.783 1.00 62.12 96 GLY A O 1
ATOM 734 N N . PHE A 1 97 ? 0.844 -15.033 -13.795 1.00 54.59 97 PHE A N 1
ATOM 735 C CA . PHE A 1 97 ? 1.862 -16.099 -13.740 1.00 54.59 97 PHE A CA 1
ATOM 736 C C . PHE A 1 97 ? 1.549 -17.345 -14.562 1.00 54.59 97 PHE A C 1
ATOM 738 O O . PHE A 1 97 ? 2.428 -18.175 -14.772 1.00 54.59 97 PHE A O 1
ATOM 745 N N . LEU A 1 98 ? 0.291 -17.561 -14.958 1.00 52.25 98 LEU A N 1
ATOM 746 C CA . LEU A 1 98 ? -0.099 -18.862 -15.506 1.00 52.25 98 LEU A CA 1
ATOM 747 C C . LEU A 1 98 ? 0.677 -19.324 -16.764 1.00 52.25 98 LEU A C 1
ATOM 749 O O . LEU A 1 98 ? 0.715 -20.540 -16.963 1.00 52.25 98 LEU A O 1
ATOM 753 N N . PRO A 1 99 ? 1.274 -18.447 -17.606 1.00 52.47 99 PRO A N 1
ATOM 754 C CA . PRO A 1 99 ? 1.936 -18.914 -18.822 1.00 52.47 99 PRO A CA 1
ATOM 755 C C . PRO A 1 99 ? 3.478 -18.792 -18.937 1.00 52.47 99 PRO A C 1
ATOM 757 O O . PRO A 1 99 ? 3.985 -19.390 -19.884 1.00 52.47 99 PRO A O 1
ATOM 760 N N . TYR A 1 100 ? 4.257 -18.104 -18.075 1.00 52.81 100 TYR A N 1
ATOM 761 C CA . TYR A 1 100 ? 5.679 -17.802 -18.404 1.00 52.81 100 TYR A CA 1
ATOM 762 C C . TYR A 1 100 ? 6.689 -17.705 -17.237 1.00 52.81 100 TYR A C 1
ATOM 764 O O . TYR A 1 100 ? 7.233 -16.637 -16.982 1.00 52.81 100 TYR A O 1
ATOM 772 N N . PHE A 1 101 ? 7.092 -18.827 -16.631 1.00 52.22 101 PHE A N 1
ATOM 773 C CA . PHE A 1 101 ? 8.160 -18.856 -15.610 1.00 52.22 101 PHE A CA 1
ATOM 774 C C . PHE A 1 101 ? 9.569 -18.541 -16.156 1.00 52.22 101 PHE A C 1
ATOM 776 O O . PHE A 1 101 ? 10.393 -19.436 -16.330 1.00 52.22 101 PHE A O 1
ATOM 783 N N . GLU A 1 102 ? 9.886 -17.259 -16.354 1.00 50.06 102 GLU A N 1
ATOM 784 C CA . GLU A 1 102 ? 11.250 -16.759 -16.573 1.00 50.06 102 GLU A CA 1
ATOM 785 C C . GLU A 1 102 ? 11.545 -15.530 -15.685 1.00 50.06 102 GLU A C 1
ATOM 787 O O . GLU A 1 102 ? 10.883 -14.501 -15.791 1.00 50.06 102 GLU A O 1
ATOM 792 N N . GLY A 1 103 ? 12.564 -15.631 -14.815 1.00 53.91 103 GLY A N 1
ATOM 793 C CA . GLY A 1 103 ? 13.354 -14.559 -14.161 1.00 53.91 103 GLY A CA 1
ATOM 794 C C . GLY A 1 103 ? 12.650 -13.382 -13.451 1.00 53.91 103 GLY A C 1
ATOM 795 O O . GLY A 1 103 ? 12.871 -13.150 -12.264 1.00 53.91 103 GLY A O 1
ATOM 796 N N . LEU A 1 104 ? 11.830 -12.601 -14.161 1.00 54.97 104 LEU A N 1
ATOM 797 C CA . LEU A 1 104 ? 11.031 -11.483 -13.632 1.00 54.97 104 LEU A CA 1
ATOM 798 C C . LEU A 1 104 ? 9.849 -11.953 -12.764 1.00 54.97 104 LEU A C 1
ATOM 800 O O . LEU A 1 104 ? 9.290 -11.165 -11.994 1.00 54.97 104 LEU A O 1
ATOM 804 N N . GLU A 1 105 ? 9.470 -13.226 -12.870 1.00 56.84 105 GLU A N 1
ATOM 805 C CA . GLU A 1 105 ? 8.325 -13.793 -12.158 1.00 56.84 105 GLU A CA 1
ATOM 806 C C . GLU A 1 105 ? 8.560 -14.003 -10.656 1.00 56.84 105 GLU A C 1
ATOM 808 O O . GLU A 1 105 ? 7.633 -13.820 -9.869 1.00 56.84 105 GLU A O 1
ATOM 813 N N . GLU A 1 106 ? 9.794 -14.280 -10.219 1.00 61.72 106 GLU A N 1
ATOM 814 C CA . GLU A 1 106 ? 10.097 -14.530 -8.800 1.00 61.72 106 GLU A CA 1
ATOM 815 C C . GLU A 1 106 ? 9.809 -13.293 -7.932 1.00 61.72 106 GLU A C 1
ATOM 817 O O . GLU A 1 106 ? 9.156 -13.380 -6.888 1.00 61.72 106 GLU A O 1
ATOM 822 N N . LYS A 1 107 ? 10.188 -12.102 -8.419 1.00 64.81 107 LYS A N 1
ATOM 823 C CA . LYS A 1 107 ? 9.864 -10.830 -7.756 1.00 64.81 107 LYS A CA 1
ATOM 824 C C . LYS A 1 107 ? 8.353 -10.610 -7.697 1.00 64.81 107 LYS A C 1
ATOM 826 O O . LYS A 1 107 ? 7.822 -10.239 -6.653 1.00 64.81 107 LYS A O 1
ATOM 831 N N . ARG A 1 108 ? 7.642 -10.869 -8.796 1.00 65.94 108 ARG A N 1
ATOM 832 C CA . ARG A 1 108 ? 6.182 -10.714 -8.884 1.00 65.94 108 ARG A CA 1
ATOM 833 C C . ARG A 1 108 ? 5.450 -11.607 -7.878 1.00 65.94 108 ARG A C 1
ATOM 835 O O . ARG A 1 108 ? 4.511 -11.119 -7.251 1.00 65.94 108 ARG A O 1
ATOM 842 N 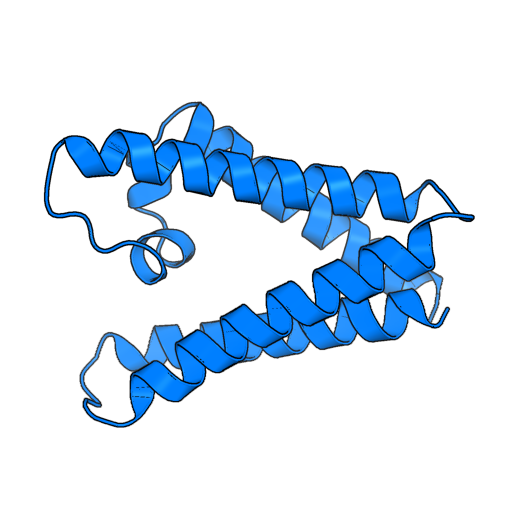N . VAL A 1 109 ? 5.869 -12.863 -7.683 1.00 73.31 109 VAL A N 1
ATOM 843 C CA . VAL A 1 109 ? 5.251 -13.781 -6.701 1.00 73.31 109 VAL A CA 1
ATOM 844 C C . VAL A 1 109 ? 5.417 -13.247 -5.279 1.00 73.31 109 VAL A C 1
ATOM 846 O O . VAL A 1 109 ? 4.454 -13.214 -4.509 1.00 73.31 109 VAL A O 1
ATOM 849 N N . ILE A 1 110 ? 6.614 -12.758 -4.943 1.00 74.88 110 ILE A N 1
ATOM 850 C CA . ILE A 1 110 ? 6.891 -12.137 -3.642 1.00 74.88 110 ILE A CA 1
ATOM 851 C C . ILE A 1 110 ? 5.974 -10.926 -3.426 1.00 74.88 110 ILE A C 1
ATOM 853 O O . ILE A 1 110 ? 5.353 -10.801 -2.369 1.00 74.88 110 ILE A O 1
ATOM 857 N N . TYR A 1 111 ? 5.824 -10.062 -4.434 1.00 76.31 111 TYR A N 1
ATOM 858 C CA . TYR A 1 111 ? 4.946 -8.896 -4.337 1.00 76.31 111 TYR A CA 1
ATOM 859 C C . TYR A 1 111 ? 3.462 -9.259 -4.243 1.00 76.31 111 TYR A C 1
ATOM 861 O O . TYR A 1 111 ? 2.755 -8.634 -3.457 1.00 76.31 111 TYR A O 1
ATOM 869 N N . ALA A 1 112 ? 2.995 -10.295 -4.944 1.00 80.94 112 ALA A N 1
ATOM 870 C CA . ALA A 1 112 ? 1.638 -10.807 -4.761 1.00 80.94 112 ALA A CA 1
ATOM 871 C C . ALA A 1 112 ? 1.418 -11.276 -3.311 1.00 80.94 112 ALA A C 1
ATOM 873 O O . ALA A 1 112 ? 0.416 -10.925 -2.690 1.00 80.94 112 ALA A O 1
ATOM 874 N N . GLY A 1 113 ? 2.388 -11.991 -2.726 1.00 83.31 113 GLY A N 1
ATOM 875 C CA . GLY A 1 113 ? 2.364 -12.386 -1.313 1.00 83.31 113 GLY A CA 1
ATOM 876 C C . GLY A 1 113 ? 2.293 -11.193 -0.352 1.00 83.31 113 GLY A C 1
ATOM 877 O O . GLY A 1 113 ? 1.499 -11.200 0.592 1.00 83.31 113 GLY A O 1
ATOM 878 N N . ILE A 1 114 ? 3.070 -10.139 -0.618 1.00 86.38 114 ILE A N 1
ATOM 879 C CA . ILE A 1 114 ? 3.030 -8.886 0.150 1.00 86.38 114 ILE A CA 1
ATOM 880 C C . ILE A 1 114 ? 1.642 -8.232 0.054 1.00 86.38 114 ILE A C 1
ATOM 882 O O . ILE A 1 114 ? 1.100 -7.789 1.066 1.00 86.38 114 ILE A O 1
ATOM 886 N N . GLU A 1 115 ? 1.034 -8.192 -1.130 1.00 86.75 115 GLU A N 1
ATOM 887 C CA . GLU A 1 115 ? -0.292 -7.598 -1.328 1.00 86.75 115 GLU A CA 1
ATOM 888 C C . GLU A 1 115 ? -1.409 -8.399 -0.659 1.00 86.75 115 GLU A C 1
ATOM 890 O O . GLU A 1 115 ? -2.286 -7.796 -0.038 1.00 86.75 115 GLU A O 1
ATOM 895 N N . TYR A 1 116 ? -1.348 -9.735 -0.686 1.00 90.19 116 TYR A N 1
ATOM 896 C CA . TYR A 1 116 ? -2.251 -10.579 0.103 1.00 90.19 116 TYR A CA 1
ATOM 897 C C . TYR A 1 116 ? -2.133 -10.279 1.601 1.00 90.19 116 TYR A C 1
ATOM 899 O O . TYR A 1 116 ? -3.145 -10.185 2.301 1.00 90.19 116 TYR A O 1
ATOM 907 N N . LEU A 1 117 ? -0.911 -10.075 2.102 1.00 92.06 117 LEU A N 1
ATOM 908 C CA . LEU A 1 117 ? -0.679 -9.724 3.502 1.00 92.06 117 LEU A CA 1
ATOM 909 C C . LEU A 1 117 ? -1.241 -8.334 3.842 1.00 92.06 117 LEU A C 1
ATOM 911 O O . LEU A 1 117 ? -1.889 -8.170 4.876 1.00 92.06 117 LEU A O 1
ATOM 915 N N . MET A 1 118 ? -1.067 -7.343 2.964 1.00 91.50 118 MET A N 1
ATOM 916 C CA . MET A 1 118 ? -1.678 -6.018 3.129 1.00 91.50 118 MET A CA 1
ATOM 917 C C . MET A 1 118 ? -3.210 -6.091 3.107 1.00 91.50 118 MET A C 1
ATOM 919 O O . MET A 1 118 ? -3.863 -5.495 3.968 1.00 91.50 118 MET A O 1
ATOM 923 N N . ALA A 1 119 ? -3.789 -6.864 2.182 1.00 91.81 119 ALA A N 1
ATOM 924 C CA . ALA A 1 119 ? -5.229 -7.098 2.109 1.00 91.81 119 ALA A CA 1
ATOM 925 C C . ALA A 1 119 ? -5.761 -7.696 3.419 1.00 91.81 119 ALA A C 1
ATOM 927 O O . ALA A 1 119 ? -6.763 -7.222 3.957 1.00 91.81 119 ALA A O 1
ATOM 928 N N . LEU A 1 120 ? -5.047 -8.676 3.980 1.00 92.50 120 LEU A N 1
ATOM 929 C CA . LEU A 1 120 ? -5.383 -9.287 5.262 1.00 92.50 120 LEU A CA 1
ATOM 930 C C . LEU A 1 120 ? -5.319 -8.273 6.414 1.00 92.50 120 LEU A C 1
ATOM 932 O O . LEU A 1 120 ? -6.252 -8.203 7.213 1.00 92.50 120 LEU A O 1
ATOM 936 N N . ILE A 1 121 ? -4.262 -7.458 6.494 1.00 91.31 121 ILE A N 1
ATOM 937 C CA . ILE A 1 121 ? -4.118 -6.422 7.531 1.00 91.31 121 ILE A CA 1
ATOM 938 C C . ILE A 1 121 ? -5.294 -5.439 7.477 1.00 91.31 121 ILE A C 1
ATOM 940 O O . ILE A 1 121 ? -5.912 -5.165 8.510 1.00 91.31 121 ILE A O 1
ATOM 944 N N . PHE A 1 122 ? -5.644 -4.943 6.287 1.00 91.75 122 PHE A N 1
ATOM 945 C CA . PHE A 1 122 ? -6.764 -4.018 6.110 1.00 91.75 122 PHE A CA 1
ATOM 946 C C . PHE A 1 122 ? -8.114 -4.673 6.412 1.00 91.75 122 PHE A C 1
ATOM 948 O O . PHE A 1 122 ? -8.959 -4.067 7.070 1.00 91.75 122 PHE A O 1
ATOM 955 N N . PHE A 1 123 ? -8.303 -5.935 6.033 1.00 92.44 123 PHE A N 1
ATOM 956 C CA . PHE A 1 123 ? -9.517 -6.679 6.353 1.00 92.44 123 PHE A CA 1
ATOM 957 C C . PHE A 1 123 ? -9.689 -6.901 7.859 1.00 92.44 123 PHE A C 1
ATOM 959 O O . PHE A 1 123 ? -10.781 -6.738 8.400 1.00 92.44 123 PHE A O 1
ATOM 966 N N . ILE A 1 124 ? -8.614 -7.242 8.573 1.00 90.06 124 ILE A N 1
ATOM 967 C CA . ILE A 1 124 ? -8.672 -7.367 10.032 1.00 90.06 124 ILE A CA 1
ATOM 968 C C . ILE A 1 124 ? -8.969 -5.993 10.647 1.00 90.06 124 ILE A C 1
ATOM 970 O O . ILE A 1 124 ? -9.807 -5.884 11.543 1.00 90.06 124 ILE A O 1
ATOM 974 N N . LYS A 1 125 ? -8.340 -4.926 10.138 1.00 88.81 125 LYS A N 1
ATOM 975 C CA . LYS A 1 125 ? -8.577 -3.554 10.597 1.00 88.81 125 LYS A CA 1
ATOM 976 C C . LYS A 1 125 ? -10.026 -3.099 10.399 1.00 88.81 125 LYS A C 1
ATOM 978 O O . LYS A 1 125 ? -10.537 -2.378 11.255 1.00 88.81 125 LYS A O 1
ATOM 983 N N . SER A 1 126 ? -10.700 -3.522 9.330 1.00 88.75 126 SER A N 1
ATOM 984 C CA . SER A 1 126 ? -12.101 -3.159 9.081 1.00 88.75 126 SER A CA 1
ATOM 985 C C . SER A 1 126 ? -13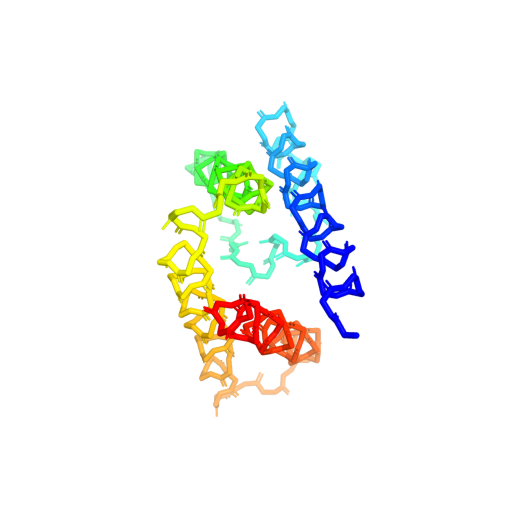.082 -3.795 10.076 1.00 88.75 126 SER A C 1
ATOM 987 O O . SER A 1 126 ? -14.182 -3.279 10.269 1.00 88.75 126 SER A O 1
ATOM 989 N N . LYS A 1 127 ? -12.687 -4.884 10.748 1.00 86.56 127 LYS A N 1
ATOM 990 C CA . LYS A 1 127 ? -13.516 -5.608 11.727 1.00 86.56 127 LYS A CA 1
ATOM 991 C C . LYS A 1 127 ? -13.292 -5.194 13.187 1.00 86.56 127 LYS A C 1
ATOM 993 O O . LYS A 1 127 ? -14.012 -5.677 14.058 1.00 86.56 127 LYS A O 1
ATOM 998 N N . ILE A 1 128 ? -12.298 -4.346 13.460 1.00 82.81 128 ILE A N 1
ATOM 999 C CA . ILE A 1 128 ? -11.834 -3.953 14.808 1.00 82.81 128 ILE A CA 1
ATOM 1000 C C . ILE A 1 128 ? -12.313 -2.559 15.202 1.00 82.81 128 ILE A C 1
ATOM 1002 O O . ILE A 1 128 ? -12.530 -2.347 16.426 1.00 82.81 128 ILE A O 1
#